Protein AF-A0A7J3R2J0-F1 (afdb_monomer)

Structure (mmCIF, N/CA/C/O backbone):
data_AF-A0A7J3R2J0-F1
#
_entry.id   AF-A0A7J3R2J0-F1
#
loop_
_atom_site.group_PDB
_atom_site.id
_atom_site.type_symbol
_atom_site.label_atom_id
_atom_site.label_alt_id
_atom_site.label_comp_id
_atom_site.label_asym_id
_atom_site.label_entity_id
_atom_site.label_seq_id
_atom_site.pdbx_PDB_ins_code
_atom_site.Cartn_x
_atom_site.Cartn_y
_at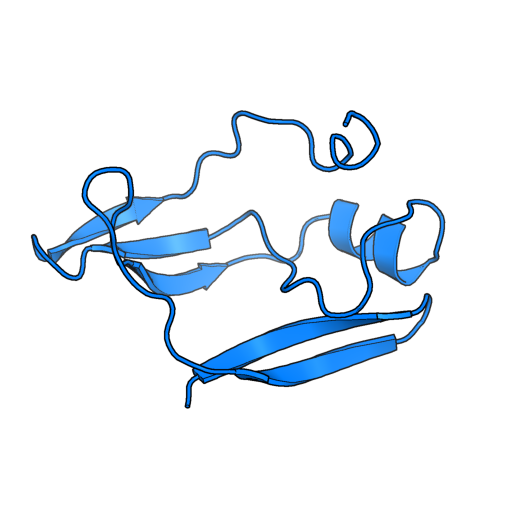om_site.Cartn_z
_atom_site.occupancy
_atom_site.B_iso_or_equiv
_atom_site.auth_seq_id
_atom_site.auth_comp_id
_atom_site.auth_asym_id
_atom_site.auth_atom_id
_atom_site.pdbx_PDB_model_num
ATOM 1 N N . MET A 1 1 ? -13.260 -7.718 -3.688 1.00 78.06 1 MET A N 1
ATOM 2 C CA . MET A 1 1 ? -11.939 -7.584 -4.347 1.00 78.06 1 MET A CA 1
ATOM 3 C C . MET A 1 1 ? -11.550 -6.121 -4.286 1.00 78.06 1 MET A C 1
ATOM 5 O O . MET A 1 1 ? -12.353 -5.282 -4.683 1.00 78.06 1 MET A O 1
ATOM 9 N N . LEU A 1 2 ? -10.380 -5.821 -3.730 1.00 95.19 2 LEU A N 1
ATOM 10 C CA . LEU A 1 2 ? -9.840 -4.466 -3.623 1.00 95.19 2 LEU A CA 1
ATOM 11 C C . LEU A 1 2 ? -8.933 -4.173 -4.817 1.00 95.19 2 LEU A C 1
ATOM 13 O O . LEU A 1 2 ? -8.434 -5.098 -5.451 1.00 95.19 2 LEU A O 1
ATOM 17 N N . LYS A 1 3 ? -8.715 -2.890 -5.107 1.00 96.50 3 LYS A N 1
ATOM 18 C CA . LYS A 1 3 ? -7.677 -2.446 -6.041 1.00 96.50 3 LYS A CA 1
ATOM 19 C C . LYS A 1 3 ? -6.458 -2.001 -5.246 1.00 96.50 3 LYS A C 1
ATOM 21 O O . LYS A 1 3 ? -6.623 -1.263 -4.273 1.00 96.50 3 LYS A O 1
ATOM 26 N N . ALA A 1 4 ? -5.271 -2.416 -5.666 1.00 96.75 4 ALA A N 1
ATOM 27 C CA . ALA A 1 4 ? -4.014 -2.037 -5.032 1.00 96.75 4 ALA A CA 1
ATOM 28 C C . ALA A 1 4 ? -2.959 -1.695 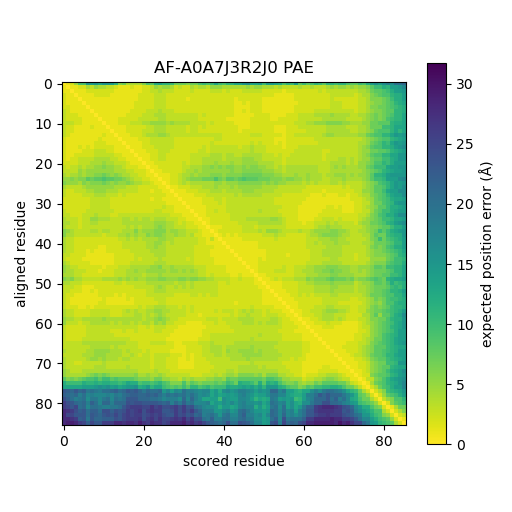-6.085 1.00 96.75 4 ALA A C 1
ATOM 30 O O . ALA A 1 4 ? -2.986 -2.250 -7.179 1.00 96.75 4 ALA A O 1
ATOM 31 N N . VAL A 1 5 ? -2.042 -0.787 -5.747 1.00 96.06 5 VAL A N 1
ATOM 32 C CA . VAL A 1 5 ? -0.866 -0.504 -6.577 1.00 96.06 5 VAL A CA 1
ATOM 33 C C . VAL A 1 5 ? 0.198 -1.547 -6.253 1.00 96.06 5 VAL A C 1
ATOM 35 O O . VAL A 1 5 ? 0.640 -1.631 -5.105 1.00 96.06 5 VAL A O 1
ATOM 38 N N . VAL A 1 6 ? 0.579 -2.351 -7.241 1.00 96.56 6 VAL A N 1
ATOM 39 C CA . VAL A 1 6 ? 1.445 -3.522 -7.078 1.00 96.56 6 VAL A CA 1
ATOM 40 C C . VAL A 1 6 ? 2.715 -3.352 -7.901 1.00 96.56 6 VAL A C 1
ATOM 42 O O . VAL A 1 6 ? 2.680 -2.916 -9.049 1.00 96.56 6 VAL A O 1
ATOM 45 N N . TYR A 1 7 ? 3.849 -3.679 -7.287 1.00 96.81 7 TYR A N 1
ATOM 46 C CA . TYR A 1 7 ? 5.145 -3.727 -7.953 1.00 96.81 7 TYR A CA 1
ATOM 47 C C . TYR A 1 7 ? 5.351 -5.078 -8.652 1.00 96.81 7 TYR A C 1
ATOM 49 O O . TYR A 1 7 ? 5.343 -6.121 -7.987 1.00 96.81 7 TYR A O 1
ATOM 57 N N . HIS A 1 8 ? 5.569 -5.063 -9.969 1.00 97.12 8 HIS A N 1
ATOM 58 C CA . HIS A 1 8 ? 5.796 -6.265 -10.781 1.00 97.12 8 HIS A CA 1
ATOM 59 C C . HIS A 1 8 ? 7.270 -6.465 -11.131 1.00 97.12 8 HIS A C 1
ATOM 61 O O . HIS A 1 8 ? 7.765 -7.588 -11.052 1.00 97.12 8 HIS A O 1
ATOM 67 N N . SER A 1 9 ? 7.969 -5.386 -11.491 1.00 96.81 9 SER A N 1
ATOM 68 C CA . SER A 1 9 ? 9.410 -5.350 -11.772 1.00 96.81 9 SER A CA 1
ATOM 69 C C . SER A 1 9 ? 9.891 -3.895 -11.891 1.00 96.81 9 SER A C 1
ATOM 71 O O . SER A 1 9 ? 9.063 -2.980 -11.915 1.00 96.81 9 SER A O 1
ATOM 73 N N . PRO A 1 10 ? 11.206 -3.627 -12.028 1.00 96.69 10 PRO A N 1
ATOM 74 C CA . PRO A 1 10 ? 11.665 -2.300 -12.432 1.00 96.69 10 PRO A CA 1
ATOM 75 C C . PRO A 1 10 ? 10.968 -1.870 -13.731 1.00 96.69 10 PRO A C 1
ATOM 77 O O . PRO A 1 10 ? 10.839 -2.668 -14.661 1.00 96.69 10 PRO A O 1
ATOM 80 N N . GLY A 1 11 ? 10.479 -0.634 -13.772 1.00 97.19 11 GLY A N 1
ATOM 81 C CA . GLY A 1 11 ? 9.688 -0.088 -14.875 1.00 97.19 11 GLY A CA 1
ATOM 82 C C . GLY A 1 11 ? 8.232 -0.569 -14.953 1.00 97.19 11 GLY A C 1
ATOM 83 O O . GLY A 1 11 ? 7.503 -0.080 -15.812 1.00 97.19 11 GLY A O 1
ATOM 84 N N . ASP A 1 12 ? 7.787 -1.479 -14.079 1.00 97.25 12 ASP A N 1
ATOM 85 C CA . ASP A 1 12 ? 6.435 -2.053 -14.105 1.00 97.25 12 ASP A CA 1
ATOM 86 C C . ASP A 1 12 ? 5.787 -2.036 -12.710 1.00 97.25 12 ASP A C 1
ATOM 88 O O . ASP A 1 12 ? 6.062 -2.858 -11.828 1.00 97.25 12 ASP A O 1
ATOM 92 N N . ILE A 1 13 ? 4.910 -1.049 -12.523 1.00 96.00 13 ILE A N 1
ATOM 93 C CA . ILE A 1 13 ? 4.027 -0.900 -11.368 1.00 96.00 13 ILE A CA 1
ATOM 94 C C . ILE A 1 13 ? 2.609 -0.726 -11.914 1.00 96.00 13 ILE A C 1
ATOM 96 O O . ILE A 1 13 ? 2.354 0.191 -12.699 1.00 96.00 13 ILE A O 1
ATOM 100 N N . GLY A 1 14 ? 1.683 -1.579 -11.480 1.00 96.00 14 GLY A N 1
ATOM 101 C CA . GLY A 1 14 ? 0.316 -1.628 -11.999 1.00 96.00 14 GLY A CA 1
ATOM 102 C C . GLY A 1 14 ? -0.759 -1.576 -10.918 1.00 96.00 14 GLY A C 1
ATOM 103 O O . GLY A 1 14 ? -0.469 -1.476 -9.727 1.00 96.00 14 GLY A O 1
ATOM 104 N N . ILE A 1 15 ? -2.023 -1.612 -11.348 1.00 97.56 15 ILE A N 1
ATOM 105 C CA . ILE A 1 15 ? -3.181 -1.731 -10.456 1.00 97.56 15 ILE A CA 1
ATOM 106 C C . ILE A 1 15 ? -3.768 -3.128 -10.598 1.00 97.56 15 ILE A C 1
ATOM 108 O O . ILE A 1 15 ? -4.344 -3.450 -11.639 1.00 97.56 15 ILE A O 1
ATOM 112 N N . ASP A 1 16 ? -3.746 -3.874 -9.501 1.00 97.88 16 ASP A N 1
ATOM 113 C CA . ASP A 1 16 ? -4.215 -5.253 -9.457 1.00 97.88 16 ASP A CA 1
ATOM 114 C C . ASP A 1 16 ? -5.443 -5.416 -8.562 1.00 97.88 16 ASP A C 1
ATOM 116 O O . ASP A 1 16 ? -5.706 -4.629 -7.644 1.00 97.88 16 ASP A O 1
ATOM 120 N N . GLY A 1 17 ? -6.201 -6.479 -8.833 1.00 97.75 17 GLY A N 1
ATOM 121 C CA . GLY A 1 17 ? -7.258 -6.970 -7.959 1.00 97.75 17 GLY A CA 1
ATOM 122 C C . GLY A 1 17 ? -6.693 -7.855 -6.851 1.00 97.75 17 GLY A C 1
ATOM 123 O O . GLY A 1 17 ? -6.105 -8.890 -7.140 1.00 97.75 17 GLY A O 1
ATOM 124 N N . VAL A 1 18 ? -6.919 -7.497 -5.587 1.00 95.81 18 VAL A N 1
ATOM 125 C CA . VAL A 1 18 ? -6.429 -8.256 -4.423 1.00 95.81 18 VAL A CA 1
ATOM 126 C C . VAL A 1 18 ? -7.560 -8.643 -3.469 1.00 95.81 18 VAL A C 1
ATOM 128 O O . VAL A 1 18 ? -8.637 -8.032 -3.442 1.00 95.81 18 VAL A O 1
ATOM 131 N N . SER A 1 19 ? -7.337 -9.693 -2.679 1.00 95.62 19 SER A N 1
ATOM 132 C CA . SER A 1 19 ? -8.248 -10.080 -1.600 1.00 95.62 19 SER A CA 1
ATOM 133 C C . SER A 1 19 ? -8.211 -9.063 -0.463 1.00 95.62 19 SER A C 1
ATOM 135 O O . SER A 1 19 ? -7.188 -8.429 -0.216 1.00 95.62 19 SER A O 1
ATOM 137 N N . GLU A 1 20 ? -9.313 -8.945 0.271 1.00 93.12 20 GLU A N 1
ATOM 138 C CA . GLU A 1 20 ? -9.325 -8.146 1.494 1.00 93.12 20 GLU A CA 1
ATOM 139 C C . GLU A 1 20 ? -8.363 -8.738 2.539 1.00 93.12 20 GLU A C 1
ATOM 141 O O . GLU A 1 20 ? -8.309 -9.964 2.702 1.00 93.12 20 GLU A O 1
ATOM 146 N N . PRO A 1 21 ? -7.574 -7.898 3.232 1.00 91.38 21 PRO A N 1
ATOM 147 C CA . PRO A 1 21 ? -6.655 -8.367 4.257 1.00 91.38 21 PRO A CA 1
ATOM 148 C C . PRO A 1 21 ? -7.425 -8.876 5.479 1.00 91.38 21 PRO A C 1
ATOM 150 O O . PRO A 1 21 ? -8.434 -8.302 5.887 1.00 91.38 21 PRO A O 1
ATOM 153 N N . LYS A 1 22 ? -6.921 -9.941 6.107 1.00 91.69 22 LYS A N 1
ATOM 154 C CA . LYS A 1 22 ? -7.485 -10.447 7.364 1.00 91.69 22 LYS A CA 1
ATOM 155 C C . LYS A 1 22 ? -6.969 -9.622 8.538 1.00 91.69 22 LYS A C 1
ATOM 157 O O . LYS A 1 22 ? -5.760 -9.511 8.731 1.00 91.69 22 LYS A O 1
ATOM 162 N N . VAL A 1 23 ? -7.886 -9.105 9.349 1.00 93.56 23 VAL A N 1
ATOM 163 C CA . VAL A 1 23 ? -7.559 -8.420 10.603 1.00 93.56 23 VAL A CA 1
ATOM 164 C C . VAL A 1 23 ? -7.383 -9.462 11.716 1.00 93.56 23 VAL A C 1
ATOM 166 O O . VAL A 1 23 ? -8.220 -10.341 11.903 1.00 93.56 23 VAL A O 1
ATOM 169 N N . SER A 1 24 ? -6.270 -9.375 12.439 1.00 92.94 24 SER A N 1
ATOM 170 C CA . SER A 1 24 ? -5.931 -10.164 13.630 1.00 92.94 24 SER A CA 1
ATOM 171 C C . SER A 1 24 ? -5.930 -9.301 14.898 1.00 92.94 24 SER A C 1
ATOM 173 O O . SER A 1 24 ? -6.015 -8.078 14.822 1.00 92.94 24 SER A O 1
ATOM 175 N N . CYS A 1 25 ? -5.718 -9.915 16.067 1.00 93.44 25 CYS A N 1
ATOM 176 C CA . CYS A 1 25 ? -5.606 -9.205 17.348 1.00 93.44 25 CYS A CA 1
ATOM 177 C C . CYS A 1 25 ? -4.432 -8.209 17.444 1.00 93.44 25 CYS A C 1
ATOM 179 O O . CYS A 1 25 ? -4.395 -7.412 18.376 1.00 93.44 25 CYS A O 1
ATOM 181 N N . ARG A 1 26 ? -3.470 -8.248 16.511 1.00 93.81 26 ARG A N 1
ATOM 182 C CA . ARG A 1 26 ? -2.304 -7.342 16.467 1.00 93.81 26 ARG A CA 1
ATOM 183 C C . ARG A 1 26 ? -2.378 -6.304 15.345 1.00 93.81 26 ARG A C 1
ATOM 185 O O . ARG A 1 26 ? -1.396 -5.620 15.081 1.00 93.81 26 ARG A O 1
ATOM 192 N N . SER A 1 27 ? -3.509 -6.204 14.658 1.00 93.00 27 SER A N 1
ATOM 193 C CA . SER A 1 27 ? -3.681 -5.329 13.495 1.00 93.00 27 SER A CA 1
ATOM 194 C C . SER A 1 27 ? -5.024 -4.620 13.554 1.00 93.00 27 SER A C 1
ATOM 196 O O . SER A 1 27 ? -5.969 -5.139 14.138 1.00 93.00 27 SER A O 1
ATOM 198 N N . VAL A 1 28 ? -5.126 -3.481 12.879 1.00 93.12 28 VAL A N 1
ATOM 199 C CA . VAL A 1 28 ? -6.382 -2.752 12.701 1.00 93.12 28 VAL A CA 1
ATOM 200 C C . VAL A 1 28 ? -6.728 -2.690 11.218 1.00 93.12 28 VAL A C 1
ATOM 202 O O . VAL A 1 28 ? -5.865 -2.419 10.383 1.00 93.12 28 VAL A O 1
ATOM 205 N N . GLY A 1 29 ? -7.994 -2.945 10.890 1.00 94.75 29 GLY A N 1
ATOM 206 C CA . GLY A 1 29 ? -8.521 -2.699 9.552 1.00 94.75 29 GLY A CA 1
ATOM 207 C C . GLY A 1 29 ? -8.690 -1.201 9.323 1.00 94.75 29 GLY A C 1
ATOM 208 O O . GLY A 1 29 ? -9.303 -0.510 10.136 1.00 94.75 29 GLY A O 1
ATOM 209 N N . VAL A 1 30 ? -8.154 -0.688 8.218 1.00 95.44 30 VAL A N 1
ATOM 210 C CA . VAL A 1 30 ? -8.285 0.726 7.852 1.00 95.44 30 VAL A CA 1
ATOM 211 C C . VAL A 1 30 ? -8.888 0.832 6.463 1.00 95.44 30 VAL A C 1
ATOM 213 O O . VAL A 1 30 ? -8.315 0.368 5.477 1.00 95.44 30 VAL A O 1
ATOM 216 N N . LYS A 1 31 ? -10.028 1.516 6.370 1.00 95.81 31 LYS A N 1
ATOM 217 C CA . LYS A 1 31 ? -10.609 1.925 5.097 1.00 95.81 31 LYS A CA 1
ATOM 218 C C . LYS A 1 31 ? -9.802 3.092 4.543 1.00 95.81 31 LYS A C 1
ATOM 220 O O . LYS A 1 31 ? -10.002 4.246 4.935 1.00 95.81 31 LYS A O 1
ATOM 225 N N . PHE A 1 32 ? -8.875 2.766 3.647 1.00 95.50 32 PHE A N 1
ATOM 226 C CA . PHE A 1 32 ? -8.003 3.724 2.976 1.00 95.50 32 PHE A CA 1
ATOM 227 C C . PHE A 1 32 ? -8.815 4.821 2.271 1.00 95.50 32 PHE A C 1
ATOM 229 O O . PHE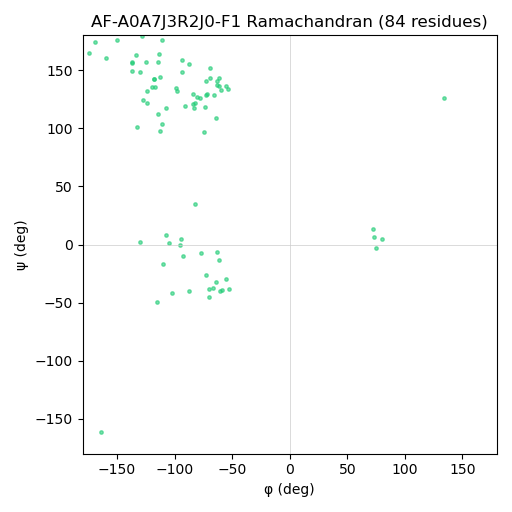 A 1 32 ? -9.836 4.542 1.633 1.00 95.50 32 PHE A O 1
ATOM 236 N N . LYS A 1 33 ? -8.380 6.078 2.410 1.00 96.88 33 LYS A N 1
ATOM 237 C CA . LYS A 1 33 ? -9.040 7.240 1.796 1.00 96.88 33 LYS A CA 1
ATOM 238 C C . LYS A 1 33 ? -8.160 7.918 0.766 1.00 96.88 33 LYS A C 1
ATOM 240 O O . LYS A 1 33 ? -8.626 8.165 -0.341 1.00 96.88 33 LYS A O 1
ATOM 245 N N . ALA A 1 34 ? -6.917 8.209 1.124 1.00 95.25 34 ALA A N 1
ATOM 246 C CA . ALA A 1 34 ? -5.927 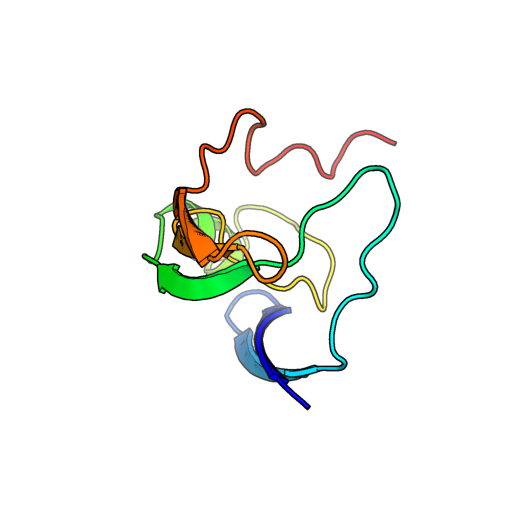8.719 0.193 1.00 95.25 34 ALA A CA 1
ATOM 247 C C . ALA A 1 34 ? -4.518 8.485 0.734 1.00 95.25 34 ALA A C 1
ATOM 249 O O . ALA A 1 34 ? -4.313 8.315 1.938 1.00 95.25 34 ALA A O 1
ATOM 250 N N . GLY A 1 35 ? -3.558 8.539 -0.176 1.00 92.25 35 GLY A N 1
ATOM 251 C CA . GLY A 1 35 ? -2.135 8.500 0.108 1.00 92.25 35 GLY A CA 1
ATOM 252 C C . GLY A 1 35 ? -1.366 9.278 -0.942 1.00 92.25 35 GLY A C 1
ATOM 253 O O . GLY A 1 35 ? -1.957 9.782 -1.901 1.00 92.25 35 GLY A O 1
ATOM 254 N N . SER A 1 36 ? -0.062 9.391 -0.741 1.00 90.62 36 SER A N 1
ATOM 255 C CA . SER A 1 36 ? 0.851 10.043 -1.678 1.00 90.62 36 SER A CA 1
ATOM 256 C C . SER A 1 36 ? 1.817 9.042 -2.293 1.00 90.62 36 SER A C 1
ATOM 258 O O . SER A 1 36 ? 1.999 7.925 -1.809 1.00 90.62 36 SER A O 1
ATOM 260 N N . ILE A 1 37 ? 2.446 9.468 -3.385 1.00 90.94 37 ILE A N 1
ATOM 261 C CA . ILE A 1 37 ? 3.607 8.791 -3.950 1.00 90.94 37 ILE A CA 1
ATOM 262 C C . ILE A 1 37 ? 4.846 9.417 -3.309 1.00 90.94 37 ILE A C 1
ATOM 264 O O . ILE A 1 37 ? 5.083 10.615 -3.455 1.00 90.94 37 ILE A O 1
ATOM 268 N N . CYS A 1 38 ? 5.623 8.603 -2.602 1.00 88.94 38 CYS A N 1
ATOM 269 C CA . CYS A 1 38 ? 6.913 8.988 -2.038 1.00 88.94 38 CYS A CA 1
ATOM 270 C C . CYS A 1 38 ? 8.043 8.762 -3.052 1.00 88.94 38 CYS A C 1
ATOM 272 O O . CYS A 1 38 ? 7.945 7.871 -3.897 1.00 88.94 38 CYS A O 1
ATOM 274 N N . GLY A 1 39 ? 9.160 9.488 -2.922 1.00 89.06 39 GLY A N 1
ATOM 275 C CA . GLY A 1 39 ? 10.369 9.265 -3.731 1.00 89.06 39 GLY A CA 1
ATOM 276 C C . GLY A 1 39 ? 10.895 7.824 -3.660 1.00 89.06 39 GLY A C 1
ATOM 277 O O . GLY A 1 39 ? 11.376 7.293 -4.653 1.00 89.06 39 GLY A O 1
ATOM 278 N N . THR A 1 40 ? 10.681 7.130 -2.542 1.00 89.19 40 THR A N 1
ATOM 279 C CA . THR A 1 40 ? 10.939 5.689 -2.405 1.00 89.19 40 THR A CA 1
ATOM 280 C C . THR A 1 40 ? 10.266 4.838 -3.487 1.00 89.19 40 THR A C 1
ATOM 282 O O . THR A 1 40 ? 10.859 3.874 -3.963 1.00 89.19 40 THR A O 1
ATOM 285 N N . ALA A 1 41 ? 9.043 5.179 -3.906 1.00 90.19 41 ALA A N 1
ATOM 286 C CA . ALA A 1 41 ? 8.377 4.453 -4.985 1.00 90.19 41 ALA A CA 1
ATOM 287 C C . ALA A 1 41 ? 9.138 4.591 -6.315 1.00 90.19 41 ALA A C 1
ATOM 289 O O . ALA A 1 41 ? 9.168 3.642 -7.096 1.00 90.19 41 ALA A O 1
ATOM 290 N N . LEU A 1 42 ? 9.801 5.732 -6.547 1.00 93.44 42 LEU A N 1
ATOM 291 C CA . LEU A 1 42 ? 10.656 5.940 -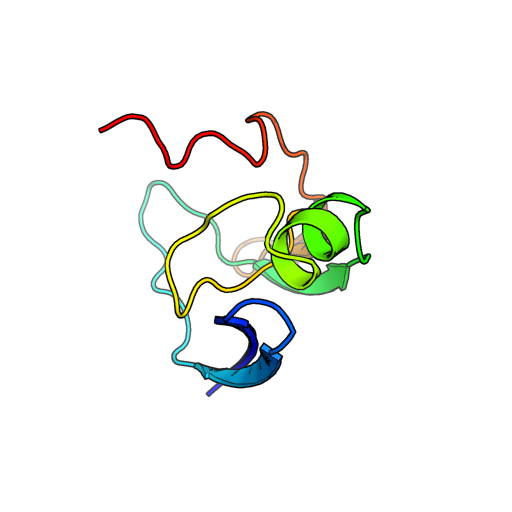7.718 1.00 93.44 42 LEU A CA 1
ATOM 292 C C . LEU A 1 42 ? 11.933 5.101 -7.640 1.00 93.44 42 LEU A C 1
ATOM 294 O O . LEU A 1 42 ? 12.314 4.521 -8.649 1.00 93.44 42 LEU A O 1
ATOM 298 N N . HIS A 1 43 ? 12.543 4.951 -6.458 1.00 93.75 43 HIS A N 1
ATOM 299 C CA . HIS A 1 43 ? 13.694 4.052 -6.281 1.00 93.75 43 HIS A CA 1
ATOM 300 C C . HIS A 1 43 ? 13.352 2.599 -6.659 1.00 93.75 43 HIS A C 1
ATOM 302 O O . HIS A 1 43 ? 14.159 1.925 -7.300 1.00 93.75 43 HIS A O 1
ATOM 308 N N . PHE A 1 44 ? 12.144 2.123 -6.331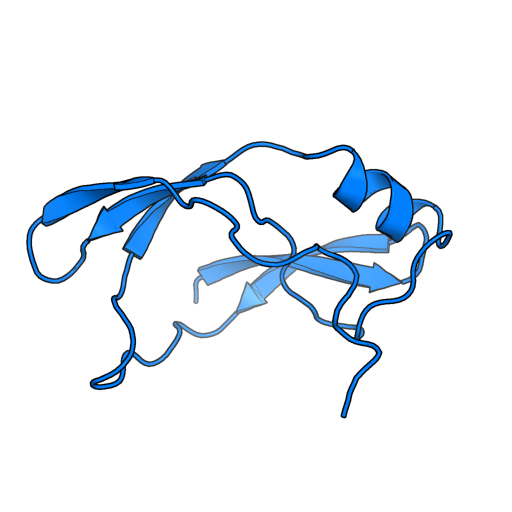 1.00 93.12 44 PHE A N 1
ATOM 309 C CA . PHE A 1 44 ? 11.668 0.807 -6.783 1.00 93.12 44 PHE A CA 1
ATOM 310 C C . PHE A 1 44 ? 11.388 0.782 -8.286 1.00 93.12 44 PHE A C 1
ATOM 312 O O . PHE A 1 44 ? 11.818 -0.137 -8.977 1.00 93.12 44 PHE A O 1
ATOM 319 N N . TYR A 1 45 ? 10.711 1.807 -8.811 1.00 94.56 45 TYR A N 1
ATOM 320 C CA . TYR A 1 45 ? 10.397 1.900 -10.237 1.00 94.56 45 TYR A CA 1
ATOM 321 C C . TYR A 1 45 ? 11.659 1.922 -11.114 1.00 94.56 45 TYR A C 1
ATOM 323 O O . TYR A 1 45 ? 11.705 1.244 -12.135 1.00 94.56 45 TYR A O 1
ATOM 331 N N . HIS A 1 46 ? 12.711 2.631 -10.706 1.00 95.88 46 HIS A N 1
ATOM 332 C CA . HIS A 1 46 ? 13.997 2.655 -11.411 1.00 95.88 46 HIS A CA 1
ATOM 333 C C . HIS A 1 46 ? 14.851 1.398 -11.178 1.00 95.88 46 HIS A C 1
ATOM 335 O O . HIS A 1 46 ? 15.891 1.241 -11.814 1.00 95.88 46 HIS A O 1
ATOM 341 N N . GLY A 1 47 ? 14.436 0.499 -10.279 1.00 93.94 47 GLY A N 1
ATOM 342 C CA . GLY A 1 47 ? 15.193 -0.703 -9.923 1.00 93.94 47 GLY A CA 1
ATOM 343 C C . GLY A 1 47 ? 16.441 -0.436 -9.080 1.00 93.94 47 GLY A C 1
ATOM 344 O O . GLY A 1 47 ? 17.272 -1.330 -8.927 1.00 93.94 47 GLY A O 1
ATOM 345 N N . GLU A 1 48 ? 16.572 0.769 -8.522 1.00 95.00 48 GLU A N 1
ATOM 346 C CA . GLU A 1 48 ? 17.684 1.160 -7.651 1.00 95.00 48 GLU A CA 1
ATOM 347 C C . GLU A 1 48 ? 17.639 0.373 -6.337 1.00 95.00 48 GLU A C 1
ATOM 349 O O . GLU A 1 48 ? 18.678 -0.047 -5.825 1.00 95.00 48 GLU A O 1
ATOM 354 N N . TRP A 1 49 ? 16.429 0.123 -5.823 1.00 91.94 49 TRP A N 1
ATOM 355 C CA . TRP A 1 49 ? 16.175 -0.694 -4.637 1.00 91.94 49 TRP A CA 1
ATOM 356 C C . TRP A 1 49 ? 15.319 -1.913 -4.977 1.00 91.94 49 TRP A C 1
AT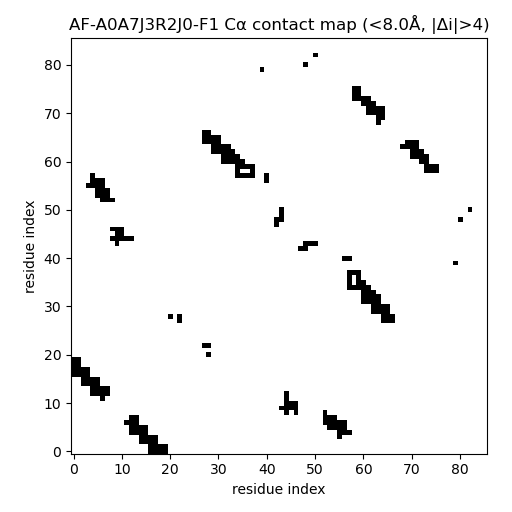OM 358 O O . TRP A 1 49 ? 14.389 -1.840 -5.779 1.00 91.94 49 TRP A O 1
ATOM 368 N N . GLN A 1 50 ? 15.623 -3.039 -4.333 1.00 87.12 50 GLN A N 1
ATOM 369 C CA . GLN A 1 50 ? 14.930 -4.306 -4.548 1.00 87.12 50 GLN A CA 1
ATOM 370 C C . GLN A 1 50 ? 13.868 -4.529 -3.467 1.00 87.12 50 GLN A C 1
ATOM 372 O O . GLN A 1 50 ? 14.151 -4.408 -2.277 1.00 87.12 50 GLN A O 1
ATOM 377 N N . ILE A 1 51 ? 12.662 -4.907 -3.889 1.00 90.62 51 ILE A N 1
ATOM 378 C CA . ILE A 1 51 ? 11.575 -5.395 -3.030 1.00 90.62 51 ILE A CA 1
ATOM 379 C C . ILE A 1 51 ? 10.971 -6.653 -3.650 1.00 90.62 51 ILE A C 1
ATOM 381 O O . ILE A 1 51 ? 11.170 -6.938 -4.832 1.00 90.62 51 ILE A O 1
ATOM 385 N N . ARG A 1 52 ? 10.218 -7.423 -2.862 1.00 93.38 52 ARG A N 1
ATOM 386 C CA . ARG A 1 52 ? 9.554 -8.633 -3.365 1.00 93.38 52 ARG A CA 1
ATOM 387 C C . ARG A 1 52 ? 8.554 -8.287 -4.473 1.00 93.38 52 ARG A C 1
ATOM 389 O O . ARG A 1 52 ? 7.768 -7.351 -4.324 1.00 93.38 52 ARG A O 1
ATOM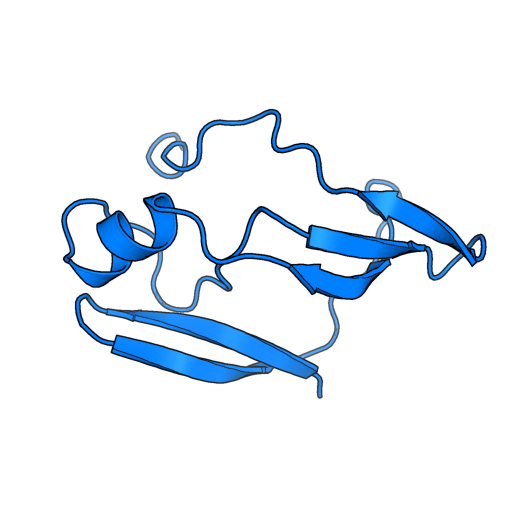 396 N N . LEU A 1 53 ? 8.546 -9.073 -5.548 1.00 94.50 53 LEU A N 1
ATOM 397 C CA . LEU A 1 53 ? 7.529 -8.954 -6.597 1.00 94.50 53 LEU A CA 1
ATOM 398 C C . LEU A 1 53 ? 6.139 -9.233 -6.012 1.00 94.50 53 LEU A C 1
ATOM 400 O O . LEU A 1 53 ? 5.995 -10.071 -5.118 1.00 94.50 53 LEU A O 1
ATOM 404 N N . GLY A 1 54 ? 5.127 -8.516 -6.492 1.00 95.31 54 GLY A N 1
ATOM 405 C CA . GLY A 1 54 ? 3.769 -8.579 -5.949 1.00 95.31 54 GLY A CA 1
ATOM 406 C C . GLY A 1 54 ? 3.567 -7.757 -4.670 1.00 95.31 54 GLY A C 1
ATOM 407 O O . GLY A 1 54 ? 2.491 -7.805 -4.074 1.00 95.31 54 GLY A O 1
ATOM 408 N N . THR A 1 55 ? 4.571 -6.994 -4.222 1.00 95.19 55 THR A N 1
ATOM 409 C CA . THR A 1 55 ? 4.410 -6.094 -3.071 1.00 95.19 55 THR A CA 1
ATOM 410 C C . THR A 1 55 ? 3.422 -4.980 -3.408 1.00 95.19 55 THR A C 1
ATOM 412 O O . THR A 1 55 ? 3.592 -4.275 -4.403 1.00 95.19 55 THR A O 1
ATOM 415 N N . ILE A 1 56 ? 2.418 -4.789 -2.547 1.00 94.94 56 ILE A N 1
ATOM 416 C CA . ILE A 1 56 ? 1.564 -3.597 -2.564 1.00 94.94 56 ILE A CA 1
ATOM 417 C C . ILE A 1 56 ? 2.387 -2.433 -2.014 1.00 94.94 56 ILE A C 1
ATOM 419 O O . ILE A 1 56 ? 2.828 -2.478 -0.864 1.00 94.94 56 ILE A O 1
ATOM 423 N N . ILE A 1 57 ? 2.606 -1.404 -2.829 1.00 92.38 57 ILE A N 1
ATOM 424 C CA . ILE A 1 57 ? 3.453 -0.266 -2.458 1.00 92.38 57 ILE A CA 1
ATOM 425 C C . ILE A 1 57 ? 2.635 0.884 -1.863 1.00 92.38 57 ILE A C 1
ATOM 427 O O . ILE A 1 57 ? 1.491 1.128 -2.244 1.00 92.38 57 ILE A O 1
ATOM 431 N N . GLY A 1 58 ? 3.260 1.622 -0.945 1.00 89.44 58 GLY A N 1
ATOM 432 C CA . GLY A 1 58 ? 2.679 2.787 -0.282 1.00 89.44 58 GLY A CA 1
ATOM 433 C C . GLY A 1 58 ? 2.912 2.754 1.224 1.00 89.44 58 GLY A C 1
ATOM 434 O O . GLY A 1 58 ? 2.576 1.783 1.893 1.00 89.44 58 GLY A O 1
ATOM 435 N N . HIS A 1 59 ? 3.489 3.826 1.757 1.00 89.81 59 HIS A N 1
ATOM 436 C CA . HIS A 1 59 ? 3.690 4.027 3.200 1.00 89.81 59 HIS A CA 1
ATOM 437 C C . HIS A 1 59 ? 3.196 5.396 3.678 1.00 89.81 59 HIS A C 1
ATOM 439 O O . HIS A 1 59 ? 3.273 5.696 4.866 1.00 89.81 59 HIS A O 1
ATOM 445 N N . ASP A 1 60 ? 2.619 6.180 2.769 1.00 89.94 60 ASP A N 1
ATOM 446 C CA . ASP A 1 60 ? 2.027 7.472 3.065 1.00 89.94 60 ASP A CA 1
ATOM 447 C C . ASP A 1 60 ? 0.532 7.386 2.821 1.00 89.94 60 ASP A C 1
ATOM 449 O O . ASP A 1 60 ? 0.075 7.246 1.684 1.00 89.94 60 ASP A O 1
ATOM 453 N N . GLY A 1 61 ? -0.262 7.474 3.878 1.00 92.75 61 GLY A N 1
ATOM 454 C CA . GLY A 1 61 ? -1.698 7.433 3.702 1.00 92.75 61 GLY A CA 1
ATOM 455 C C . GLY A 1 61 ? -2.484 7.684 4.961 1.00 92.75 61 GLY A C 1
ATOM 456 O O . GLY A 1 61 ? -1.980 7.623 6.082 1.00 92.75 61 GLY A O 1
ATOM 457 N N . TRP A 1 62 ? -3.758 7.964 4.745 1.00 95.94 62 TRP A N 1
ATOM 458 C CA . TRP A 1 62 ? -4.728 8.126 5.804 1.00 95.94 62 TRP A CA 1
ATOM 459 C C . TRP A 1 62 ? -6.026 7.418 5.447 1.00 95.94 62 TRP A C 1
ATOM 461 O O . TRP A 1 62 ? -6.361 7.168 4.280 1.00 95.94 62 TRP A O 1
ATOM 471 N N . GLY A 1 63 ? -6.777 7.102 6.487 1.00 97.56 63 GLY A N 1
ATOM 472 C CA . GLY A 1 63 ? -8.049 6.432 6.348 1.00 97.56 63 GLY A CA 1
ATOM 473 C C . GLY A 1 63 ? -8.877 6.533 7.608 1.00 97.56 63 GLY A C 1
ATOM 474 O O . GLY A 1 63 ? -8.658 7.394 8.465 1.00 97.56 63 GLY A O 1
ATOM 475 N N . VAL A 1 64 ? -9.853 5.643 7.683 1.00 97.94 64 VAL A N 1
ATOM 476 C CA . VAL A 1 64 ? -10.751 5.517 8.823 1.00 97.94 64 VAL A CA 1
ATOM 477 C C . VAL A 1 64 ? -10.673 4.087 9.328 1.00 97.94 64 VAL A C 1
ATOM 479 O O . VAL A 1 64 ? -10.729 3.156 8.521 1.00 97.94 64 VAL A O 1
ATOM 482 N N . ARG A 1 65 ? -10.512 3.912 10.637 1.00 96.62 65 ARG A N 1
ATOM 483 C CA . ARG A 1 65 ? -10.556 2.598 11.274 1.00 96.62 65 ARG A CA 1
ATOM 484 C C . ARG A 1 65 ? -11.910 1.943 11.035 1.00 96.62 65 ARG A C 1
ATOM 486 O O . ARG A 1 65 ? -12.942 2.583 11.215 1.00 96.62 65 ARG A O 1
ATOM 493 N N . ASP A 1 66 ? -11.891 0.678 10.641 1.00 93.81 66 ASP A N 1
ATOM 494 C CA . ASP A 1 66 ? -13.116 -0.070 10.351 1.00 93.81 66 ASP A CA 1
ATOM 495 C C . ASP A 1 66 ? -13.894 -0.426 11.631 1.00 93.81 66 ASP A C 1
ATOM 497 O O . ASP A 1 66 ? -15.114 -0.540 11.606 1.00 93.81 66 ASP A O 1
ATOM 501 N N . ASP A 1 67 ? -13.197 -0.538 12.767 1.00 94.50 67 ASP A N 1
ATOM 502 C CA . ASP A 1 67 ? -13.781 -0.905 14.060 1.00 94.50 67 ASP A CA 1
ATOM 503 C C . ASP A 1 67 ? -14.327 0.288 14.863 1.00 94.50 67 ASP A C 1
ATOM 505 O O . ASP A 1 67 ? -15.382 0.174 15.482 1.00 94.50 67 ASP A O 1
ATOM 509 N N . THR A 1 68 ? -13.630 1.428 14.865 1.00 97.00 68 THR A N 1
ATOM 510 C CA . THR A 1 68 ? -14.001 2.599 15.686 1.00 97.00 68 THR A CA 1
ATOM 511 C C . THR A 1 68 ? -14.525 3.785 14.884 1.00 97.00 68 THR A C 1
ATOM 513 O O . THR A 1 68 ? -15.121 4.695 15.456 1.00 97.00 68 THR A O 1
ATOM 516 N N . GLY A 1 69 ? -14.299 3.825 13.568 1.00 96.81 69 GLY A N 1
ATOM 517 C CA . GLY A 1 69 ? -14.607 5.000 12.751 1.00 96.81 69 GLY A CA 1
ATOM 518 C C . GLY A 1 69 ? -13.646 6.179 12.961 1.00 96.81 69 GLY A C 1
ATOM 519 O O . GLY A 1 69 ? -13.858 7.255 12.398 1.00 96.81 69 GLY A O 1
ATOM 520 N N . GLU A 1 70 ? -12.575 6.007 13.739 1.00 98.25 70 GLU A N 1
ATOM 521 C CA . GLU A 1 70 ? -11.594 7.066 13.970 1.00 98.25 70 GLU A CA 1
ATOM 522 C C . GLU A 1 70 ? -10.730 7.307 12.731 1.00 98.25 70 GLU A C 1
ATOM 524 O O . GLU A 1 70 ? -10.284 6.377 12.049 1.00 98.25 70 GLU A O 1
ATOM 529 N N . ARG A 1 71 ? -10.442 8.581 12.458 1.00 97.81 71 ARG A N 1
ATOM 530 C CA . ARG A 1 71 ? -9.480 8.967 11.426 1.00 97.81 71 ARG A CA 1
ATOM 531 C C . ARG A 1 71 ? -8.065 8.637 11.896 1.00 97.81 71 ARG A C 1
ATOM 533 O O . ARG A 1 71 ? -7.654 9.077 12.965 1.00 97.81 71 ARG A O 1
ATOM 540 N N . VAL A 1 72 ? -7.303 7.945 11.054 1.00 96.62 72 VAL A N 1
ATOM 541 C CA . VAL A 1 72 ? -5.909 7.572 11.329 1.00 96.62 72 VAL A CA 1
ATOM 542 C C . VAL A 1 72 ? -4.996 7.938 10.164 1.00 96.62 72 VAL A C 1
ATOM 544 O O . VAL A 1 72 ? -5.412 7.915 9.002 1.00 96.62 72 VAL A O 1
ATOM 547 N N . ILE A 1 73 ? -3.748 8.271 10.488 1.00 93.81 73 ILE A N 1
ATOM 548 C CA . ILE A 1 73 ? -2.655 8.469 9.532 1.00 93.81 73 ILE A CA 1
ATOM 549 C C . ILE A 1 73 ? -1.616 7.364 9.733 1.00 93.81 73 ILE A C 1
ATOM 551 O O . ILE A 1 73 ? -1.384 6.931 10.862 1.00 93.81 73 ILE A O 1
ATOM 555 N N . MET A 1 74 ? -0.995 6.904 8.651 1.00 87.50 74 MET A N 1
ATOM 556 C CA . MET A 1 74 ? 0.175 6.036 8.737 1.00 87.50 74 MET A CA 1
ATOM 557 C C . MET A 1 74 ? 1.395 6.891 9.064 1.00 87.50 74 MET A C 1
ATOM 559 O O . MET A 1 74 ? 1.672 7.873 8.381 1.00 87.50 74 MET A O 1
ATOM 563 N N . VAL A 1 75 ? 2.108 6.514 10.122 1.00 82.88 75 VAL A N 1
ATOM 564 C CA . VAL A 1 75 ? 3.406 7.091 10.471 1.00 82.88 75 VAL A CA 1
ATOM 565 C C . VAL A 1 75 ? 4.432 5.979 10.281 1.00 82.88 75 VAL A C 1
ATOM 567 O O . VAL A 1 75 ? 4.534 5.109 11.150 1.00 82.88 75 VAL A O 1
ATOM 570 N N . PRO A 1 76 ? 5.134 5.926 9.138 1.00 71.00 76 PRO A N 1
ATOM 571 C CA . PRO A 1 76 ? 6.149 4.909 8.918 1.00 71.00 76 PRO A CA 1
ATOM 572 C C . PRO A 1 76 ? 7.285 5.095 9.932 1.00 71.00 76 PRO A C 1
ATOM 574 O O . PRO A 1 76 ? 8.043 6.057 9.876 1.00 71.00 76 PRO A O 1
ATOM 577 N N . VAL A 1 77 ? 7.368 4.171 10.892 1.00 68.19 77 VAL A N 1
ATOM 578 C CA . VAL A 1 77 ? 8.417 4.121 11.929 1.00 68.19 77 VAL A CA 1
ATOM 579 C C . VAL A 1 77 ? 9.605 3.237 11.529 1.00 68.19 77 VAL A C 1
ATOM 581 O O . VAL A 1 77 ? 10.631 3.270 12.200 1.00 68.19 77 VAL A O 1
ATOM 584 N N . ALA A 1 78 ? 9.492 2.478 10.433 1.00 55.84 78 ALA A N 1
ATOM 585 C CA . ALA A 1 78 ? 10.553 1.633 9.887 1.00 55.84 78 ALA A CA 1
ATOM 586 C C . ALA A 1 78 ? 10.950 2.089 8.474 1.00 55.84 78 ALA A C 1
ATOM 588 O O . ALA A 1 78 ? 10.103 2.507 7.680 1.00 55.84 78 ALA A O 1
ATOM 589 N N . TYR A 1 79 ? 12.249 2.011 8.175 1.00 55.50 79 TYR A N 1
ATOM 590 C CA . TYR A 1 79 ? 12.826 2.403 6.893 1.00 55.50 79 TYR A CA 1
ATOM 591 C C . TYR A 1 79 ? 12.290 1.526 5.757 1.00 55.50 79 TYR A C 1
ATOM 593 O O . TYR A 1 79 ? 12.170 0.310 5.886 1.00 55.50 79 TYR A O 1
ATOM 601 N N . CYS A 1 80 ? 12.024 2.136 4.600 1.00 54.81 80 CYS A N 1
ATOM 602 C CA . CYS A 1 80 ? 11.455 1.457 3.430 1.00 54.81 80 CYS A CA 1
ATOM 603 C C . CYS A 1 80 ? 12.342 0.352 2.822 1.00 54.81 80 CYS A C 1
ATOM 605 O O . CYS A 1 80 ? 11.903 -0.348 1.914 1.00 54.81 80 CYS A O 1
ATOM 607 N N . VAL A 1 81 ? 13.577 0.201 3.306 1.00 53.12 81 VAL A N 1
ATOM 608 C CA . VAL A 1 81 ? 14.600 -0.716 2.783 1.00 53.12 81 VAL A CA 1
ATOM 609 C C . VAL A 1 81 ? 14.812 -1.967 3.641 1.00 53.12 81 VAL A C 1
ATOM 611 O O . VAL A 1 81 ? 15.617 -2.820 3.279 1.00 53.12 81 VAL A O 1
ATOM 614 N N . ASP A 1 82 ? 14.075 -2.143 4.739 1.00 47.28 82 ASP A N 1
ATOM 615 C CA . ASP A 1 82 ? 14.319 -3.245 5.685 1.00 47.28 82 ASP A CA 1
ATOM 616 C C . ASP A 1 82 ? 13.691 -4.593 5.265 1.00 47.28 82 ASP A C 1
ATOM 618 O O . ASP A 1 82 ? 13.250 -5.391 6.085 1.00 47.28 82 ASP A O 1
ATOM 622 N N . THR A 1 83 ? 13.646 -4.880 3.960 1.00 47.03 83 THR A N 1
ATOM 623 C CA . THR A 1 83 ? 13.277 -6.217 3.444 1.00 47.03 83 THR A CA 1
ATOM 624 C C . THR A 1 83 ? 14.482 -7.122 3.177 1.00 47.03 83 THR A C 1
ATOM 626 O O . THR A 1 83 ? 14.2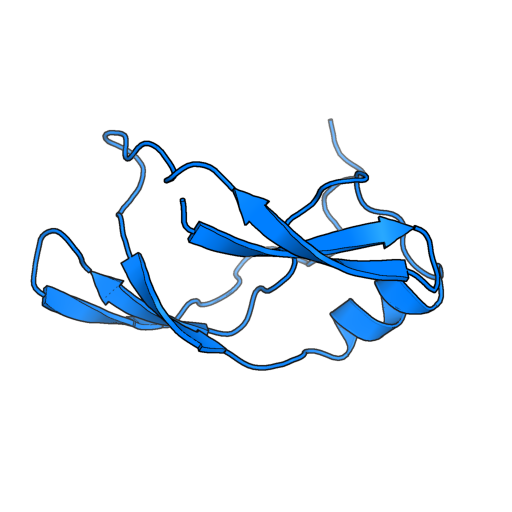94 -8.247 2.714 1.00 47.03 83 THR A O 1
ATOM 629 N N . LEU A 1 84 ? 15.699 -6.674 3.511 1.00 41.72 84 LEU A N 1
ATOM 630 C CA . LEU A 1 84 ? 16.931 -7.469 3.406 1.00 41.72 84 LEU A CA 1
ATOM 631 C C . LEU A 1 84 ? 17.355 -8.171 4.706 1.00 41.72 84 LEU A C 1
ATOM 633 O O . LEU A 1 84 ? 18.333 -8.916 4.688 1.00 41.72 84 LEU A O 1
ATOM 637 N N . HIS A 1 85 ? 16.621 -8.010 5.807 1.00 37.19 85 HIS A N 1
ATOM 638 C CA . HIS A 1 85 ? 16.891 -8.746 7.041 1.00 37.19 85 HIS A CA 1
ATOM 639 C C . HIS A 1 85 ? 15.781 -9.766 7.314 1.00 37.19 85 HIS A C 1
ATOM 641 O O . HIS A 1 85 ? 14.688 -9.388 7.719 1.00 37.19 85 HIS A O 1
ATOM 647 N N . GLY A 1 86 ? 16.120 -11.033 7.032 1.00 33.88 86 GLY A N 1
ATOM 648 C CA . GLY A 1 86 ? 15.608 -12.287 7.620 1.00 33.88 86 GLY A CA 1
ATOM 649 C C . GLY A 1 86 ? 14.148 -12.362 8.038 1.00 33.88 86 GLY A C 1
ATOM 650 O O . GLY A 1 86 ? 13.855 -11.915 9.166 1.00 33.88 86 GLY A O 1
#

pLDDT: mean 88.47, std 15.1, range [33.88, 98.25]

Solvent-accessible surface area (backbone atoms only — not comparable to full-atom values): 5502 Å² total; per-residue (Å²): 121,43,80,42,48,28,36,65,48,61,77,37,72,48,81,43,81,38,76,78,82,85,71,50,100,91,53,79,52,62,50,75,71,54,63,58,89,54,74,67,59,49,36,37,38,74,50,78,43,90,74,67,68,70,37,71,66,77,67,45,37,33,26,28,30,70,88,78,64,47,78,46,71,57,75,75,87,66,69,97,72,68,83,79,67,132

Foldseek 3Di:
DDWFFFAAQQQDIDIDDDDDDDDDPVDWDFDWDDFDDDVVVVCRNNVVADDDGGDRDGQFTWGATPVPRDTDTRDPPDDPRPPPDD

Nearest PDB structures (foldseek):
  4cpd-assembly2_B  TM=8.972E-01  e=1.426E-03  Thermus sp. ATN1
  4gkv-assembly1_C  TM=8.862E-01  e=4.232E-03  Escherichia coli K-12
  4ejm-assembly1_A  TM=9.179E-01  e=6.422E-02  Sinorhizobium meliloti 1021
  6isv-assembly1_B  TM=9.206E-01  e=1.326E-01  Geotrichum candidum
  1f8f-assembly1_A  TM=8.623E-01  e=9.805E-02  Acinetobacter calcoaceticus

Secondary structure (DSSP, 8-state):
-EEEEEEEETTEEEEEEEPPPPP-TT---EEEEEE---HHHHHHHTTSS---TTPBP---EEEEETTT--EEE----S-TTTTS--

Sequence (86 aa):
MLKAVVYHSPGDIGIDGVSEPKVSCRSVGVKFKAGSICGTALHFYHGEWQIRLGTIIGHDGWGVRDDTGERVIMVPVAYCVDTLHG

Mean predicted aligned error: 5.33 Å

Radius of gyration: 13.88 Å; Cα contacts (8 Å, |Δi|>4): 130; chains: 1; bounding box: 32×22×32 Å